Protein AF-A0AAE0JN94-F1 (afdb_monomer_lite)

Organism: NCBI:txid94610

pLDDT: mean 75.85, std 9.93, range [49.59, 86.94]

Sequence (53 aa):
MVPCQIVCLVTFVVIQALHDNAFETEFSSFDELLQRPNLEDVDCIELRWKDEM

Secondary structure (DSSP, 8-state):
----HHHHHHHHHHHHHHHTT-EE-S-SSHHHHHT----TT-SS---EEPTT-

Foldseek 3Di:
DPPPVVVVVVVVVVQVCLCVVQWPDPDNGPVSVVPPPDPDPDPDDDTHGDPVD

Structure (mmCIF, N/CA/C/O backbone):
data_AF-A0AAE0JN94-F1
#
_entry.id   AF-A0AAE0JN94-F1
#
loop_
_atom_site.group_PDB
_atom_site.id
_atom_site.type_symbol
_atom_site.label_atom_id
_atom_site.label_alt_id
_atom_site.label_comp_id
_atom_site.label_asym_id
_atom_site.label_entity_id
_atom_site.label_seq_id
_atom_site.pdbx_PDB_ins_code
_atom_site.Cartn_x
_atom_site.Cartn_y
_atom_site.Cartn_z
_atom_site.occupancy
_atom_site.B_iso_or_equiv
_atom_site.auth_seq_id
_atom_site.auth_comp_id
_atom_site.auth_asym_id
_atom_site.auth_atom_id
_atom_site.pdbx_PDB_model_num
ATOM 1 N N . MET A 1 1 ? 10.037 6.707 -23.792 1.00 49.59 1 MET A N 1
ATOM 2 C CA . MET A 1 1 ? 9.309 5.460 -23.480 1.00 49.59 1 MET A CA 1
ATOM 3 C C . MET A 1 1 ? 8.170 5.832 -22.555 1.00 49.59 1 MET A C 1
ATOM 5 O O . MET A 1 1 ? 8.447 6.306 -21.465 1.00 49.59 1 MET A O 1
ATOM 9 N N . VAL A 1 2 ? 6.920 5.725 -23.006 1.00 52.72 2 VAL A N 1
ATOM 10 C CA . VAL A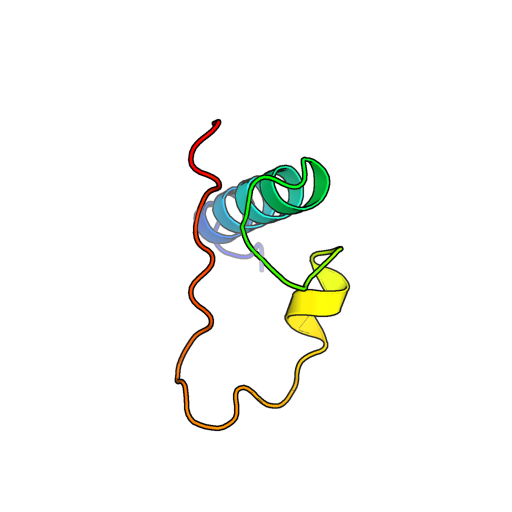 1 2 ? 5.772 5.864 -22.098 1.00 52.72 2 VAL A CA 1
ATOM 11 C C . VAL A 1 2 ? 5.706 4.551 -21.308 1.00 52.72 2 VAL A C 1
ATOM 13 O O . VAL A 1 2 ? 5.671 3.502 -21.956 1.00 52.72 2 VAL A O 1
ATOM 16 N N . PRO A 1 3 ? 5.777 4.558 -19.964 1.00 53.38 3 PRO A N 1
ATOM 17 C CA . PRO A 1 3 ? 5.599 3.339 -19.178 1.00 53.38 3 PRO A CA 1
ATOM 18 C C . PRO A 1 3 ? 4.247 2.723 -19.551 1.00 53.38 3 PRO A C 1
ATOM 20 O O . PRO A 1 3 ? 3.304 3.467 -19.821 1.00 53.38 3 PRO A O 1
ATOM 23 N N . CYS A 1 4 ? 4.151 1.394 -19.641 1.00 59.78 4 CYS A N 1
ATOM 24 C CA . CYS A 1 4 ? 2.918 0.701 -20.029 1.00 59.78 4 CYS A CA 1
ATOM 25 C C . CYS A 1 4 ? 1.683 1.347 -19.379 1.00 59.78 4 CYS A C 1
ATOM 27 O O . CYS A 1 4 ? 1.636 1.469 -18.159 1.00 59.78 4 CYS A O 1
ATOM 29 N N . GLN A 1 5 ? 0.679 1.735 -20.174 1.00 60.31 5 GLN A N 1
ATOM 30 C CA . GLN A 1 5 ? -0.506 2.475 -19.699 1.00 60.31 5 GLN A CA 1
ATOM 31 C C . GLN A 1 5 ? -1.217 1.789 -18.517 1.00 60.31 5 GLN A C 1
ATOM 33 O O . GLN A 1 5 ? -1.759 2.457 -17.643 1.00 60.31 5 GLN A O 1
ATOM 38 N N . ILE A 1 6 ? -1.157 0.456 -18.460 1.00 61.91 6 ILE A N 1
ATOM 39 C CA . ILE A 1 6 ? -1.675 -0.358 -17.353 1.00 61.91 6 ILE A CA 1
ATOM 40 C C . ILE A 1 6 ? -0.941 -0.053 -16.040 1.00 61.91 6 ILE A C 1
ATOM 42 O O . ILE A 1 6 ? -1.585 0.109 -15.009 1.00 61.91 6 ILE A O 1
ATOM 46 N N . VAL A 1 7 ? 0.389 0.084 -16.077 1.00 62.56 7 VAL A N 1
ATOM 47 C CA . VAL A 1 7 ? 1.194 0.453 -14.902 1.00 62.56 7 VAL A CA 1
ATOM 48 C C . VAL A 1 7 ? 0.785 1.843 -14.419 1.00 62.56 7 VAL A C 1
ATOM 50 O O . VAL A 1 7 ? 0.576 2.027 -13.229 1.00 62.56 7 VAL A O 1
ATOM 53 N N . CYS A 1 8 ? 0.554 2.793 -15.331 1.00 75.06 8 CYS A N 1
ATOM 54 C CA . CYS A 1 8 ? 0.087 4.131 -14.964 1.00 75.06 8 CYS A CA 1
ATOM 55 C C . CYS A 1 8 ? -1.289 4.122 -14.274 1.00 75.06 8 CYS A C 1
ATOM 57 O O . CYS A 1 8 ? -1.480 4.859 -13.310 1.00 75.06 8 CYS A O 1
ATOM 59 N N . LEU A 1 9 ? -2.231 3.289 -14.731 1.00 78.31 9 LEU A N 1
ATOM 60 C CA . LEU A 1 9 ? -3.558 3.174 -14.112 1.00 78.31 9 LEU A CA 1
ATOM 61 C C . LEU A 1 9 ? -3.497 2.524 -12.729 1.00 78.31 9 LEU A C 1
ATOM 63 O O . LEU A 1 9 ? -4.105 3.033 -11.794 1.00 78.31 9 LEU A O 1
ATOM 67 N N . VAL A 1 10 ? -2.743 1.432 -12.583 1.00 79.88 10 VAL A N 1
ATOM 68 C CA . VAL A 1 10 ? -2.580 0.760 -11.286 1.00 79.88 10 VAL A CA 1
ATOM 69 C C . VAL A 1 10 ? -1.905 1.693 -10.284 1.00 79.88 10 VAL A C 1
ATOM 71 O O . VAL A 1 10 ? -2.392 1.837 -9.167 1.00 79.88 10 VAL A O 1
ATOM 74 N N . THR A 1 11 ? -0.845 2.396 -10.692 1.00 81.06 11 THR A N 1
ATOM 75 C CA . THR A 1 11 ? -0.195 3.407 -9.850 1.00 81.06 11 THR A CA 1
ATOM 76 C C . THR A 1 11 ? -1.175 4.501 -9.434 1.00 81.06 11 THR A C 1
ATOM 78 O O . THR A 1 11 ? -1.213 4.856 -8.262 1.00 81.06 11 THR A O 1
ATOM 81 N N . PHE A 1 12 ? -2.007 4.999 -10.352 1.00 82.62 12 PHE A N 1
ATOM 82 C CA . PHE A 1 12 ? -3.000 6.022 -10.028 1.00 82.62 12 PHE A CA 1
ATOM 83 C C . PHE A 1 12 ? -4.032 5.537 -8.999 1.00 82.62 12 PHE A C 1
ATOM 85 O O . PHE A 1 12 ? -4.296 6.238 -8.027 1.00 82.62 12 PHE A O 1
ATOM 92 N N . VAL A 1 13 ? -4.572 4.326 -9.172 1.00 85.12 13 VAL A N 1
ATOM 93 C CA . VAL A 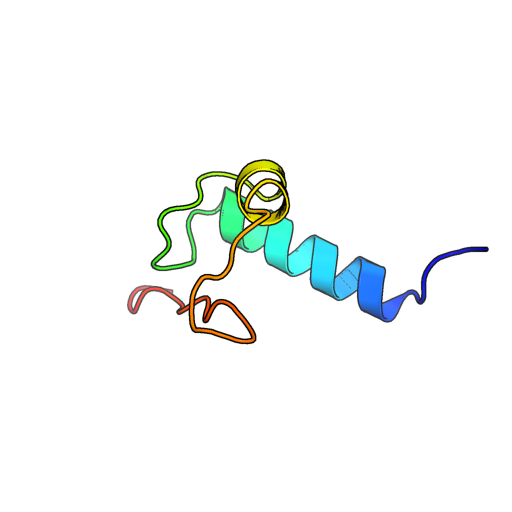1 13 ? -5.536 3.737 -8.227 1.00 85.12 13 VAL A CA 1
ATOM 94 C C . VAL A 1 13 ? -4.909 3.547 -6.847 1.00 85.12 13 VAL A C 1
ATOM 96 O O . VAL A 1 13 ? -5.528 3.902 -5.850 1.00 85.12 13 VAL A O 1
ATOM 99 N N . VAL A 1 14 ? -3.675 3.041 -6.777 1.00 83.44 14 VAL A N 1
ATOM 100 C CA . VAL A 1 14 ? -2.964 2.851 -5.503 1.00 83.44 14 VAL A CA 1
ATOM 101 C C . VAL A 1 14 ? -2.684 4.188 -4.818 1.00 83.44 14 VAL A C 1
ATOM 103 O O . VAL A 1 14 ? -2.905 4.302 -3.616 1.00 83.44 14 VAL A O 1
ATOM 106 N N . ILE A 1 15 ? -2.252 5.211 -5.564 1.00 82.94 15 ILE A N 1
ATOM 107 C CA . ILE A 1 15 ? -2.040 6.562 -5.024 1.00 82.94 15 ILE A CA 1
ATOM 108 C C . ILE A 1 15 ? -3.344 7.120 -4.450 1.00 82.94 15 ILE A C 1
ATOM 110 O O . ILE A 1 15 ? -3.343 7.622 -3.328 1.00 82.94 15 ILE A O 1
ATOM 114 N N . GLN A 1 16 ? -4.448 7.017 -5.194 1.00 86.62 16 GLN A N 1
ATOM 115 C CA . GLN A 1 16 ? -5.743 7.519 -4.743 1.00 86.62 16 GLN A CA 1
ATOM 116 C C . GLN A 1 16 ? -6.231 6.769 -3.496 1.00 86.62 16 GLN A C 1
ATOM 118 O O . GLN A 1 16 ? -6.640 7.394 -2.526 1.00 86.62 16 GLN A O 1
ATOM 123 N N . ALA A 1 17 ? -6.118 5.442 -3.477 1.00 86.31 17 ALA A N 1
ATOM 124 C CA . ALA A 1 17 ? -6.513 4.628 -2.333 1.00 86.31 17 ALA A CA 1
ATOM 125 C C . ALA A 1 17 ? -5.656 4.911 -1.081 1.00 86.31 17 ALA A C 1
ATOM 127 O O . ALA A 1 17 ? -6.190 4.987 0.023 1.00 86.31 17 ALA A O 1
ATOM 128 N N . LEU A 1 18 ? -4.346 5.134 -1.232 1.00 84.19 18 LEU A N 1
ATOM 129 C CA . LEU A 1 18 ? -3.487 5.579 -0.126 1.00 84.19 18 LEU A CA 1
ATOM 130 C C . LEU A 1 18 ? -3.896 6.966 0.385 1.00 84.19 18 LEU A C 1
ATOM 132 O O . LEU A 1 18 ? -4.014 7.154 1.592 1.00 84.19 18 LEU A O 1
ATOM 136 N N . HIS A 1 19 ? -4.152 7.914 -0.522 1.00 83.31 19 HIS A N 1
ATOM 137 C CA . HIS A 1 19 ? -4.617 9.257 -0.168 1.00 83.31 19 HIS A CA 1
ATOM 138 C C . HIS A 1 19 ? -5.942 9.218 0.607 1.00 83.31 19 HIS A C 1
ATOM 140 O O . HIS A 1 19 ? -6.106 9.925 1.600 1.00 83.31 19 HIS A O 1
ATOM 146 N N . ASP A 1 20 ? -6.864 8.351 0.194 1.00 86.94 20 ASP A N 1
ATOM 147 C CA . ASP A 1 20 ? -8.164 8.176 0.844 1.00 86.94 20 ASP A CA 1
ATOM 148 C C . ASP A 1 20 ? -8.085 7.286 2.099 1.00 86.94 20 ASP A C 1
ATOM 150 O O . ASP A 1 20 ? -9.108 6.973 2.706 1.00 86.94 20 ASP A O 1
ATOM 154 N N . ASN A 1 21 ? -6.871 6.899 2.519 1.00 83.94 21 ASN A N 1
ATOM 155 C CA . ASN A 1 21 ? -6.608 6.055 3.683 1.00 83.94 21 ASN A CA 1
ATOM 156 C C . ASN A 1 21 ? -7.417 4.743 3.640 1.00 83.94 21 ASN A C 1
ATOM 158 O O . ASN A 1 21 ? -7.963 4.289 4.648 1.00 83.94 21 ASN A O 1
ATOM 162 N N . ALA A 1 22 ? -7.512 4.160 2.446 1.00 86.62 22 ALA A N 1
ATOM 163 C CA . ALA A 1 22 ? -8.322 2.990 2.130 1.00 86.62 22 ALA A CA 1
ATOM 164 C C . ALA A 1 22 ? -7.740 1.669 2.647 1.00 86.62 22 ALA A C 1
ATOM 166 O O . ALA A 1 22 ? -8.464 0.691 2.834 1.00 86.62 22 ALA A O 1
ATOM 167 N N . PHE A 1 23 ? -6.422 1.633 2.842 1.00 86.75 23 PHE A N 1
ATOM 168 C CA . PHE A 1 23 ? -5.701 0.431 3.234 1.00 86.75 23 PHE A CA 1
ATOM 169 C C . PHE A 1 23 ? -5.394 0.414 4.733 1.00 86.75 23 PHE A C 1
ATOM 171 O O . PHE A 1 23 ? -5.096 1.444 5.338 1.00 86.75 23 PHE A O 1
ATOM 178 N N . GLU A 1 24 ? -5.410 -0.774 5.328 1.00 86.19 24 GLU A N 1
ATOM 179 C CA . GLU A 1 24 ? -4.791 -1.067 6.617 1.00 86.19 24 GLU A CA 1
ATOM 180 C C . GLU A 1 24 ? -3.278 -1.099 6.434 1.00 86.19 24 GLU A C 1
ATOM 182 O O . GLU A 1 24 ? -2.668 -2.136 6.173 1.00 86.19 24 GLU A O 1
ATOM 187 N N . THR A 1 25 ? -2.665 0.076 6.486 1.00 80.88 25 THR A N 1
ATOM 188 C CA . THR A 1 25 ? -1.241 0.208 6.234 1.00 80.88 25 THR A CA 1
ATOM 189 C C . THR A 1 25 ? -0.613 1.297 7.086 1.00 80.88 25 THR A C 1
ATOM 191 O O . THR A 1 25 ? -1.274 2.240 7.514 1.00 80.88 25 THR A O 1
ATOM 194 N N . GLU A 1 26 ? 0.682 1.141 7.340 1.00 77.06 26 GLU A N 1
ATOM 195 C CA . GLU A 1 26 ? 1.494 2.110 8.076 1.00 77.06 26 GLU A CA 1
ATOM 196 C C . GLU A 1 26 ? 1.886 3.308 7.197 1.00 77.06 26 GLU A C 1
ATOM 198 O O . GLU A 1 26 ? 2.346 4.317 7.721 1.00 77.06 26 GLU A O 1
ATOM 203 N N . PHE A 1 27 ? 1.706 3.210 5.873 1.00 80.31 27 PHE A N 1
ATOM 204 C CA . PHE A 1 27 ? 2.091 4.260 4.931 1.00 80.31 27 PHE A CA 1
ATOM 205 C C . PHE A 1 27 ? 1.014 5.332 4.805 1.00 80.31 27 PHE A C 1
ATOM 207 O O . PHE A 1 27 ? -0.146 5.057 4.502 1.00 80.31 27 PHE A O 1
ATOM 214 N N . SER A 1 28 ? 1.436 6.581 4.944 1.00 76.62 28 SER A N 1
ATOM 215 C CA . SER A 1 28 ? 0.600 7.765 4.752 1.00 76.62 28 SER A CA 1
ATOM 216 C C . SER A 1 28 ? 0.632 8.301 3.316 1.00 76.62 28 SER A C 1
ATOM 218 O O . SER A 1 28 ? -0.180 9.148 2.944 1.00 76.62 28 SER A O 1
ATOM 220 N N . SER A 1 29 ? 1.579 7.832 2.497 1.00 76.69 29 SER A N 1
ATOM 221 C CA . SER A 1 29 ? 1.755 8.277 1.115 1.00 76.69 29 SER A CA 1
ATOM 222 C C . SER A 1 29 ? 2.440 7.227 0.242 1.00 76.69 29 SER A C 1
ATOM 224 O O . SER A 1 29 ? 3.107 6.310 0.722 1.00 76.69 29 SER A O 1
ATOM 226 N N . PHE A 1 30 ? 2.306 7.390 -1.074 1.00 77.06 30 PHE A N 1
ATOM 227 C CA . PHE A 1 30 ? 2.987 6.537 -2.047 1.00 77.06 30 PHE A CA 1
ATOM 228 C C . PHE A 1 30 ? 4.515 6.697 -2.013 1.00 77.06 30 PHE A C 1
ATOM 230 O O . PHE A 1 30 ? 5.232 5.716 -2.189 1.00 77.06 30 PHE A O 1
ATOM 237 N N . ASP A 1 31 ? 5.025 7.900 -1.738 1.00 81.25 31 ASP A N 1
ATOM 238 C CA . ASP A 1 31 ? 6.468 8.119 -1.594 1.00 81.25 31 ASP A CA 1
ATOM 239 C C . ASP A 1 31 ? 7.030 7.364 -0.385 1.00 81.25 31 ASP A C 1
ATOM 241 O O . ASP A 1 31 ? 8.099 6.770 -0.481 1.00 81.25 31 ASP A O 1
ATOM 245 N N . GLU A 1 32 ? 6.297 7.318 0.730 1.00 80.12 32 GLU A N 1
ATOM 246 C CA . GLU A 1 32 ? 6.688 6.549 1.916 1.00 80.12 32 GLU A CA 1
ATOM 247 C C . GLU A 1 32 ? 6.721 5.039 1.636 1.00 80.12 32 GLU A C 1
ATOM 249 O O . GLU A 1 32 ? 7.667 4.356 2.030 1.00 80.12 32 GLU A O 1
ATOM 254 N N . LEU A 1 33 ? 5.739 4.535 0.878 1.00 78.00 33 LEU A N 1
ATOM 255 C CA . LEU A 1 33 ? 5.717 3.151 0.398 1.00 78.00 33 LEU A CA 1
ATOM 256 C C . LEU A 1 33 ? 6.953 2.834 -0.464 1.00 78.00 33 LEU A C 1
ATOM 258 O O . LEU A 1 33 ? 7.578 1.790 -0.289 1.00 78.00 33 LEU A O 1
ATOM 262 N N . LEU A 1 34 ? 7.325 3.731 -1.384 1.00 76.44 34 LEU A N 1
ATOM 263 C CA . LEU A 1 34 ? 8.479 3.547 -2.272 1.00 76.44 34 LEU A CA 1
ATOM 264 C C . LEU A 1 34 ? 9.830 3.753 -1.576 1.00 76.44 34 LEU A C 1
ATOM 266 O O . LEU A 1 34 ? 10.839 3.203 -2.019 1.00 76.44 34 LEU A O 1
ATOM 270 N N . GLN A 1 35 ? 9.867 4.543 -0.504 1.00 77.88 35 GLN A N 1
ATOM 271 C CA . GLN A 1 35 ? 11.073 4.803 0.274 1.00 77.88 35 GLN A CA 1
ATOM 272 C C . GLN A 1 35 ? 11.390 3.718 1.305 1.00 77.88 35 GLN A C 1
ATOM 274 O O . GLN A 1 35 ? 12.362 3.887 2.035 1.00 77.88 35 GLN A O 1
ATOM 279 N N . ARG A 1 36 ? 10.658 2.594 1.365 1.00 69.56 36 ARG A N 1
ATOM 280 C CA . ARG A 1 36 ? 11.122 1.399 2.091 1.00 69.56 36 ARG A CA 1
ATOM 281 C C . ARG A 1 36 ? 12.096 0.604 1.210 1.00 69.56 36 ARG A C 1
ATOM 283 O O . ARG A 1 36 ? 11.653 -0.161 0.358 1.00 69.56 36 ARG A O 1
ATOM 290 N N . PRO A 1 37 ? 13.425 0.712 1.418 1.00 60.50 37 PRO A N 1
ATOM 291 C CA . PRO A 1 37 ? 14.387 -0.077 0.656 1.00 60.50 37 PRO A CA 1
ATOM 292 C C . PRO A 1 37 ? 14.477 -1.523 1.159 1.00 60.50 37 PRO A C 1
ATOM 294 O O . PRO A 1 37 ? 15.145 -2.337 0.528 1.00 60.50 37 PRO A O 1
ATOM 297 N N . ASN A 1 38 ? 13.870 -1.831 2.311 1.00 64.94 38 ASN A N 1
ATOM 298 C CA . ASN A 1 38 ? 14.001 -3.116 2.974 1.00 64.94 38 ASN A CA 1
ATOM 299 C C . ASN A 1 38 ? 12.614 -3.679 3.292 1.00 64.94 38 ASN A C 1
ATOM 301 O O . ASN A 1 38 ? 11.910 -3.168 4.161 1.00 64.94 38 ASN A O 1
ATOM 305 N N . LEU A 1 39 ? 12.239 -4.712 2.542 1.00 72.69 39 LEU A N 1
ATOM 306 C CA . LEU A 1 39 ? 11.041 -5.518 2.769 1.00 72.69 39 LEU A CA 1
ATOM 307 C C . LEU A 1 39 ? 11.288 -6.628 3.807 1.00 72.69 39 LEU A C 1
ATOM 309 O O . LEU A 1 39 ? 10.406 -7.444 4.048 1.00 72.69 39 LEU A O 1
ATOM 313 N N . GLU A 1 40 ? 12.476 -6.639 4.421 1.00 74.38 40 GLU A N 1
ATOM 314 C CA . GLU A 1 40 ? 12.936 -7.666 5.356 1.00 74.38 40 GLU A CA 1
ATOM 315 C C . GLU A 1 40 ? 12.755 -9.070 4.761 1.00 74.38 40 GLU A C 1
ATOM 317 O O . GLU A 1 40 ? 13.461 -9.419 3.815 1.00 74.38 40 GLU A O 1
ATOM 322 N N . ASP A 1 41 ? 11.808 -9.849 5.286 1.00 76.38 41 ASP A N 1
ATOM 323 C CA . ASP A 1 41 ? 11.600 -11.258 4.948 1.00 76.38 41 ASP A CA 1
ATOM 324 C C . ASP A 1 41 ? 10.466 -11.501 3.929 1.00 76.38 41 ASP A C 1
AT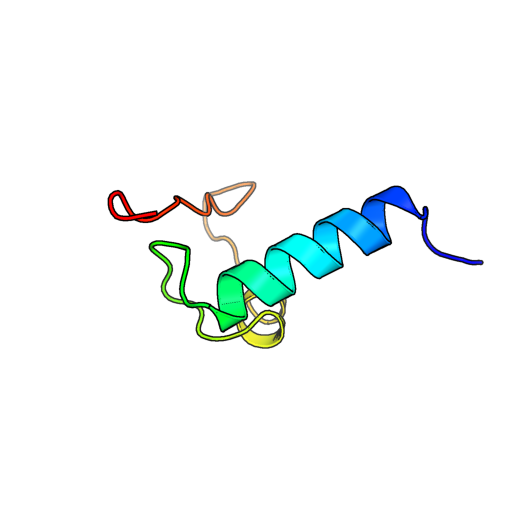OM 326 O O . ASP A 1 41 ? 10.110 -12.655 3.681 1.00 76.38 41 ASP A O 1
ATOM 330 N N . VAL A 1 42 ? 9.864 -10.452 3.347 1.00 72.62 42 VAL A N 1
ATOM 331 C CA . VAL A 1 42 ? 8.766 -10.596 2.370 1.00 72.62 42 VAL A CA 1
ATOM 332 C C . VAL A 1 42 ? 9.141 -10.112 0.968 1.00 72.62 42 VAL A C 1
ATOM 334 O O . VAL A 1 42 ? 9.768 -9.073 0.791 1.00 72.62 42 VAL A O 1
ATOM 337 N N . ASP A 1 43 ? 8.697 -10.844 -0.057 1.00 76.94 43 ASP A N 1
ATOM 338 C CA . ASP A 1 43 ? 8.907 -10.468 -1.465 1.00 76.94 43 ASP A CA 1
ATOM 339 C C . ASP A 1 43 ? 8.023 -9.283 -1.900 1.00 76.94 43 ASP A C 1
ATOM 341 O O . ASP A 1 43 ? 8.315 -8.593 -2.880 1.00 76.94 43 ASP A O 1
ATOM 345 N N . CYS A 1 44 ? 6.915 -9.047 -1.191 1.00 75.44 44 CYS A N 1
ATOM 346 C CA . CYS A 1 44 ? 5.984 -7.955 -1.446 1.00 75.44 44 CYS A CA 1
ATOM 347 C C . CYS A 1 44 ? 5.238 -7.539 -0.171 1.00 75.44 44 CYS A C 1
ATOM 349 O O . CYS A 1 44 ? 5.057 -8.330 0.753 1.00 75.44 44 CYS A O 1
ATOM 351 N N . ILE A 1 45 ? 4.778 -6.286 -0.135 1.00 76.56 45 ILE A N 1
ATOM 352 C CA . ILE A 1 45 ? 3.918 -5.788 0.941 1.00 76.56 45 ILE A CA 1
ATOM 353 C C . ILE A 1 45 ? 2.464 -6.055 0.568 1.00 76.56 45 ILE A C 1
ATOM 355 O O . ILE A 1 45 ? 1.993 -5.612 -0.481 1.00 76.56 45 ILE A O 1
ATOM 359 N N . GLU A 1 46 ? 1.741 -6.743 1.445 1.00 79.81 46 GLU A N 1
ATOM 360 C CA . GLU A 1 46 ? 0.298 -6.911 1.311 1.00 79.81 46 GLU A CA 1
ATOM 361 C C . GLU A 1 46 ? -0.416 -5.626 1.766 1.00 79.81 46 GLU A C 1
ATOM 363 O O . GLU A 1 46 ? -0.380 -5.266 2.941 1.00 79.81 46 GLU A O 1
ATOM 368 N N . LEU A 1 47 ? -1.064 -4.922 0.832 1.00 8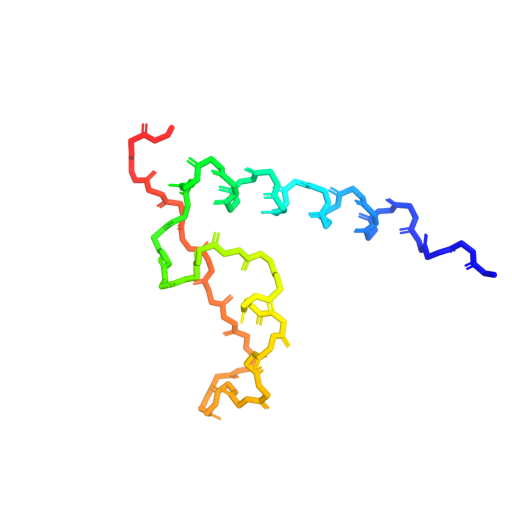0.88 47 LEU A N 1
ATOM 369 C CA . LEU A 1 47 ? -1.948 -3.794 1.140 1.00 80.88 47 LEU A CA 1
ATOM 370 C C . LEU A 1 47 ? -3.380 -4.316 1.286 1.00 80.88 47 LEU A C 1
ATOM 372 O O . LEU A 1 47 ? -4.038 -4.627 0.291 1.00 80.88 47 LEU A O 1
ATOM 376 N N . ARG A 1 48 ? -3.854 -4.437 2.528 1.00 85.25 48 ARG A N 1
ATOM 377 C CA . ARG A 1 48 ? -5.217 -4.896 2.834 1.00 85.25 48 ARG A CA 1
ATOM 378 C C . ARG A 1 48 ? -6.185 -3.727 2.838 1.00 85.25 48 ARG A C 1
ATOM 380 O O . ARG A 1 48 ? -5.859 -2.680 3.382 1.00 85.25 48 ARG A O 1
ATOM 387 N N . TRP A 1 49 ? -7.357 -3.891 2.237 1.00 84.94 49 TRP A N 1
ATOM 388 C CA . TRP A 1 49 ? -8.437 -2.907 2.338 1.00 84.94 4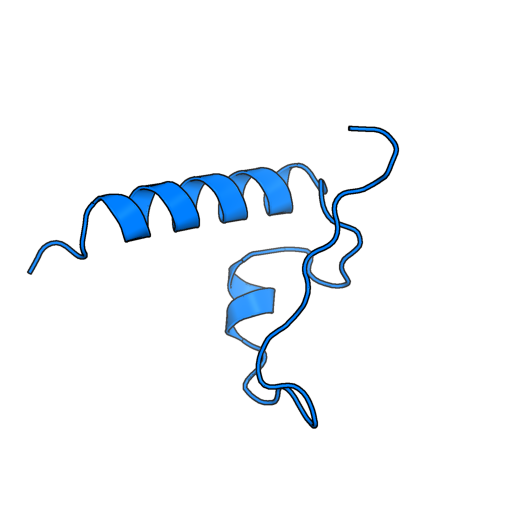9 TRP A CA 1
ATOM 389 C C . TRP A 1 49 ? -9.004 -2.899 3.755 1.00 84.94 49 TRP A C 1
ATOM 391 O O . TRP A 1 49 ? -9.058 -3.947 4.394 1.00 84.94 49 TRP A O 1
ATOM 401 N N . LYS A 1 50 ? -9.441 -1.733 4.229 1.00 86.31 50 LYS A N 1
ATOM 402 C CA . LYS A 1 50 ? -10.231 -1.643 5.460 1.00 86.31 50 LYS A CA 1
ATOM 403 C C . LYS A 1 50 ? -11.614 -2.243 5.228 1.00 86.31 50 LYS A C 1
ATOM 405 O O . LYS A 1 50 ? -12.212 -2.008 4.181 1.00 86.31 50 LYS A O 1
ATOM 410 N N . ASP A 1 51 ? -12.139 -2.941 6.229 1.00 81.00 51 ASP A N 1
ATOM 411 C CA . ASP A 1 51 ? -13.448 -3.613 6.168 1.00 81.00 51 ASP A CA 1
ATOM 412 C C . ASP A 1 51 ? -14.645 -2.660 5.945 1.00 81.00 51 ASP A C 1
ATOM 414 O O . ASP A 1 51 ? -15.741 -3.112 5.623 1.00 81.00 51 ASP A O 1
ATOM 418 N N . GLU A 1 52 ? -14.459 -1.345 6.115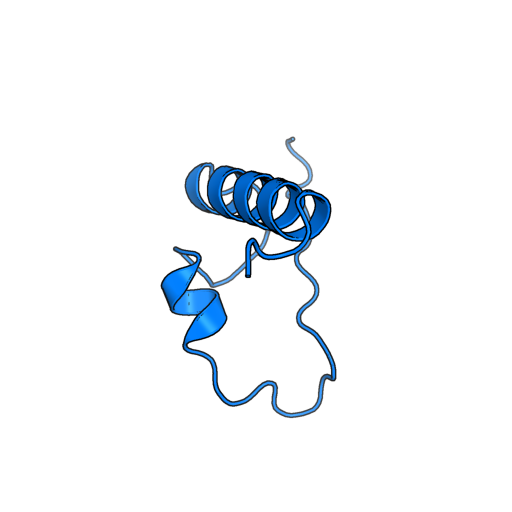 1.00 65.69 52 GLU A N 1
ATOM 419 C CA . GLU A 1 52 ? -15.516 -0.327 5.990 1.00 65.69 52 GLU A CA 1
ATOM 420 C C . GLU A 1 52 ? -15.585 0.366 4.612 1.00 65.69 52 GLU A C 1
ATOM 422 O O . GLU A 1 52 ? -16.259 1.392 4.483 1.00 65.69 52 GLU A O 1
ATOM 427 N N . MET A 1 53 ? -14.904 -0.164 3.587 1.00 54.06 53 MET A N 1
ATOM 428 C CA . MET A 1 53 ? -15.001 0.331 2.202 1.00 54.06 53 MET A CA 1
ATOM 429 C C . MET A 1 53 ? -16.047 -0.390 1.350 1.00 54.06 53 MET A C 1
ATOM 431 O O . MET A 1 53 ? -16.109 -1.638 1.390 1.00 54.06 53 MET A O 1
#

Radius of gyration: 12.35 Å; chains: 1; bounding box: 30×20×32 Å